Protein AF-R0LCA6-F1 (afdb_monomer_lite)

pLDDT: mean 75.66, std 15.72, range [36.72, 95.0]

Radius of gyration: 22.96 Å; chains: 1; bounding box: 51×50×57 Å

InterPro domains:
  IPR000571 Zinc finger, CCCH-type [PF00642] (64-83)
  IPR000571 Zinc finger, CCCH-type [PS50103] (8-34)
  IPR000571 Zinc finger, CCCH-type [PS50103] (59-85)
  IPR000571 Zinc finger, CCCH-type [SM00356] (8-33)
  IPR000571 Zinc finger, CCCH-type [SM00356] (38-60)
  IPR000571 Zinc finger, CCCH-type [SM00356] (61-84)
  IPR036855 Zinc finger, CCCH-type superfamily [SSF90229] (59-82)
  IPR045348 CPSF complex subunit CPSF4-like [PTHR23102] (1-91)

Organism: Anas platyrhynchos (NCBI:txid8839)

Foldseek 3Di:
DDDPPDPVPFAADPCCVPPVDDPDPPDPGDNDPPVPPPFAADPCLLVVDDDPPDPGDRDDFAADPQVVVPDDPCPPVDPGDRDPPDPDDPDPPPDD

Structure (mmCIF, N/CA/C/O backbone):
data_AF-R0LCA6-F1
#
_entry.id   AF-R0LCA6-F1
#
loop_
_atom_site.group_PDB
_atom_site.id
_atom_site.type_symbol
_atom_site.label_atom_id
_atom_site.label_alt_id
_atom_site.label_comp_id
_atom_site.label_asym_id
_atom_site.label_entity_id
_atom_site.label_seq_id
_atom_site.pdbx_PDB_ins_code
_atom_site.Cartn_x
_atom_site.Cartn_y
_atom_site.Cartn_z
_atom_site.occupancy
_atom_site.B_iso_or_equiv
_atom_site.auth_seq_id
_atom_site.auth_comp_id
_atom_site.auth_asym_id
_atom_site.auth_atom_id
_atom_site.pdbx_PDB_model_num
ATOM 1 N N . LEU A 1 1 ? 35.172 13.534 -36.518 1.00 48.34 1 LEU A N 1
ATOM 2 C CA . LEU A 1 1 ? 33.745 13.487 -36.128 1.00 48.34 1 LEU A CA 1
ATOM 3 C C . LEU A 1 1 ? 33.664 13.150 -34.646 1.00 48.34 1 LEU A C 1
ATOM 5 O O . LEU A 1 1 ? 34.044 12.049 -34.272 1.00 48.34 1 LEU A O 1
ATOM 9 N N . LEU A 1 2 ? 33.262 14.103 -33.804 1.00 49.25 2 LEU A N 1
ATOM 10 C CA . LEU A 1 2 ? 33.108 13.884 -32.366 1.00 49.25 2 LEU A CA 1
ATOM 11 C C . LEU A 1 2 ? 31.787 13.134 -32.137 1.00 49.25 2 LEU A C 1
ATOM 13 O O . LEU A 1 2 ? 30.717 13.686 -32.386 1.00 49.25 2 LEU A O 1
ATOM 17 N N . HIS A 1 3 ? 31.859 11.866 -31.733 1.00 57.91 3 HIS A N 1
ATOM 18 C CA . HIS A 1 3 ? 30.670 11.091 -31.388 1.00 57.91 3 HIS A CA 1
ATOM 19 C C . HIS A 1 3 ? 30.178 11.582 -30.023 1.00 57.91 3 HIS A C 1
ATOM 21 O O . HIS A 1 3 ? 30.850 11.398 -29.009 1.00 57.91 3 HIS A O 1
ATOM 27 N N . SER A 1 4 ? 29.034 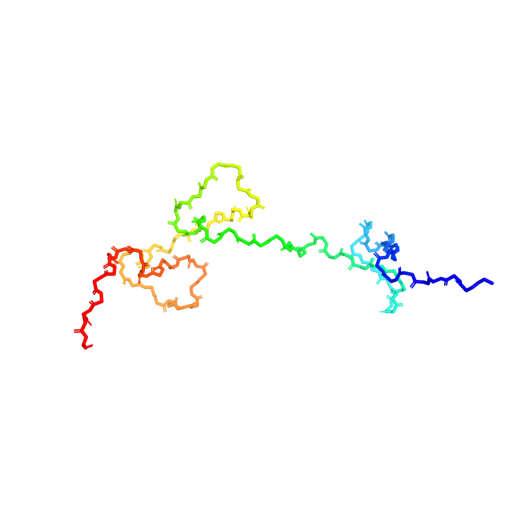12.258 -29.996 1.00 59.59 4 SER A N 1
ATOM 28 C CA . SER A 1 4 ? 28.408 12.693 -28.754 1.00 59.59 4 SER A CA 1
ATOM 29 C C . SER A 1 4 ? 27.962 11.464 -27.957 1.00 59.59 4 SER A C 1
ATOM 31 O O . SER A 1 4 ? 27.027 10.753 -28.325 1.00 59.59 4 SER A O 1
ATOM 33 N N . TYR A 1 5 ? 28.661 11.192 -26.854 1.00 54.12 5 TYR A N 1
ATOM 34 C CA . TYR A 1 5 ? 28.272 10.179 -25.879 1.00 54.12 5 TYR A CA 1
ATOM 35 C C . TYR A 1 5 ? 27.004 10.648 -25.157 1.00 54.12 5 TYR A C 1
ATOM 37 O O . TYR A 1 5 ? 27.037 11.486 -24.257 1.00 54.12 5 TYR A O 1
ATOM 45 N N . ASN A 1 6 ? 25.856 10.147 -25.607 1.00 55.44 6 ASN A N 1
ATOM 46 C CA . ASN A 1 6 ? 24.557 10.443 -25.023 1.00 55.44 6 ASN A CA 1
ATOM 47 C C . ASN A 1 6 ? 24.352 9.564 -23.773 1.00 55.44 6 ASN A C 1
ATOM 49 O O . ASN A 1 6 ? 23.983 8.393 -23.873 1.00 55.44 6 ASN A O 1
ATOM 53 N N . VAL A 1 7 ? 24.622 10.133 -22.594 1.00 56.94 7 VAL A N 1
ATOM 54 C CA . VAL A 1 7 ? 24.517 9.482 -21.270 1.00 56.94 7 VAL A CA 1
ATOM 55 C C . VAL A 1 7 ? 23.147 8.858 -20.981 1.00 56.94 7 VAL A C 1
ATOM 57 O O . VAL A 1 7 ? 23.053 7.948 -20.162 1.00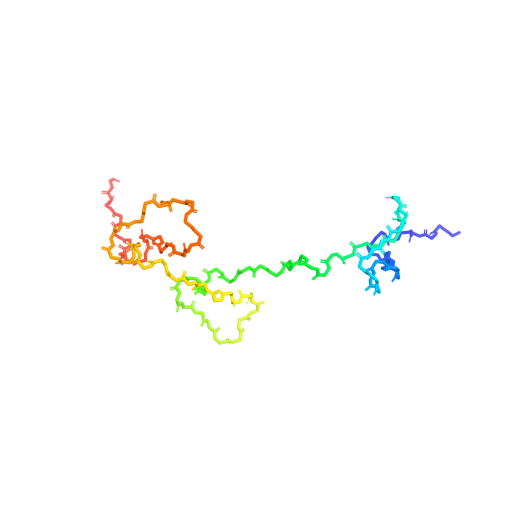 56.94 7 VAL A O 1
ATOM 60 N N . THR A 1 8 ? 22.094 9.287 -21.678 1.00 58.16 8 THR A N 1
ATOM 61 C CA . THR A 1 8 ? 20.719 8.799 -21.513 1.00 58.16 8 THR A CA 1
ATOM 62 C C . THR A 1 8 ? 20.440 7.478 -22.240 1.00 58.16 8 THR A C 1
ATOM 64 O O . THR A 1 8 ? 19.356 6.926 -22.085 1.00 58.16 8 THR A O 1
ATOM 67 N N . LYS A 1 9 ? 21.393 6.957 -23.030 1.00 63.53 9 LYS A N 1
ATOM 68 C CA . LYS A 1 9 ? 21.270 5.686 -23.779 1.00 63.53 9 LYS A CA 1
ATOM 69 C C . LYS A 1 9 ? 22.289 4.621 -23.360 1.00 63.53 9 LYS A C 1
ATOM 71 O O . LYS A 1 9 ? 22.552 3.686 -24.115 1.00 63.53 9 LYS A O 1
ATOM 76 N N . ARG A 1 10 ? 22.912 4.773 -22.190 1.00 71.50 10 ARG A N 1
ATOM 77 C CA . ARG A 1 10 ? 23.855 3.779 -21.662 1.00 71.50 10 ARG A CA 1
ATOM 78 C C . ARG A 1 10 ? 23.134 2.427 -21.493 1.00 71.50 10 ARG A C 1
ATOM 80 O O . ARG A 1 10 ? 22.074 2.410 -20.871 1.00 71.50 10 ARG A O 1
ATOM 87 N N . PRO A 1 11 ? 23.676 1.317 -22.026 1.00 81.62 11 PRO A N 1
ATOM 88 C CA . PRO A 1 11 ? 23.024 0.018 -21.921 1.00 81.62 11 PRO A CA 1
ATOM 89 C C . PRO A 1 11 ? 22.999 -0.501 -20.476 1.00 81.62 11 PRO A C 1
ATOM 91 O O . PRO A 1 11 ? 23.837 -0.137 -19.643 1.00 81.62 11 PRO A O 1
ATOM 94 N N . GLU A 1 12 ? 22.018 -1.356 -20.195 1.00 85.06 12 GLU A N 1
ATOM 95 C CA . GLU A 1 12 ? 21.861 -2.023 -18.902 1.00 85.06 12 GLU A CA 1
ATOM 96 C C . GLU A 1 12 ? 22.981 -3.039 -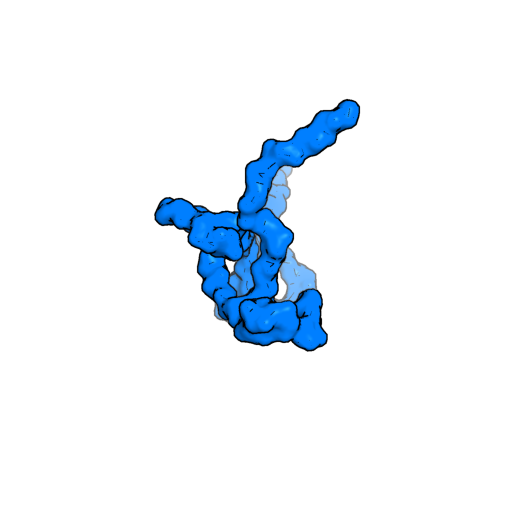18.651 1.00 85.06 12 GLU A C 1
ATOM 98 O O . GLU A 1 12 ? 23.498 -3.677 -19.572 1.00 85.06 12 GLU A O 1
ATOM 103 N N . CYS A 1 13 ? 23.367 -3.194 -17.385 1.00 89.06 13 CYS A N 1
ATOM 104 C CA . CYS A 1 13 ? 24.330 -4.207 -16.977 1.00 89.06 13 CYS A CA 1
ATOM 105 C C . CYS A 1 13 ? 23.706 -5.600 -17.094 1.00 89.06 13 CYS A C 1
ATOM 107 O O . CYS A 1 13 ? 22.778 -5.930 -16.358 1.00 89.06 13 CYS A O 1
ATOM 109 N N . TYR A 1 14 ? 24.262 -6.445 -17.966 1.00 86.62 14 TYR A N 1
ATOM 110 C CA . TYR A 1 14 ? 23.798 -7.822 -18.159 1.00 86.62 14 TYR A CA 1
ATOM 111 C C . TYR A 1 14 ? 23.792 -8.638 -16.859 1.00 86.62 14 TYR A C 1
ATOM 113 O O . TYR A 1 14 ? 22.835 -9.360 -16.588 1.00 86.62 14 TYR A O 1
ATOM 121 N N . PHE A 1 15 ? 24.850 -8.518 -16.048 1.00 89.19 15 PHE A N 1
ATOM 122 C CA . PHE A 1 15 ? 24.983 -9.293 -14.814 1.00 89.19 15 PHE A CA 1
ATOM 123 C C . PHE A 1 15 ? 23.967 -8.856 -13.756 1.00 89.19 15 PHE A C 1
ATOM 125 O O . PHE A 1 15 ? 23.247 -9.703 -13.236 1.00 89.19 15 PHE A O 1
ATOM 132 N N . HIS A 1 16 ? 23.823 -7.545 -13.530 1.00 85.06 16 HIS A N 1
ATOM 133 C CA . HIS A 1 16 ? 22.822 -7.014 -12.598 1.00 85.06 16 HIS A CA 1
ATOM 134 C C . HIS A 1 16 ? 21.398 -7.356 -13.042 1.00 85.06 16 HIS A C 1
ATOM 136 O O . HIS A 1 16 ? 20.596 -7.821 -12.242 1.00 85.06 16 HIS A O 1
ATOM 142 N N . ALA A 1 17 ? 21.088 -7.199 -14.332 1.00 84.69 17 ALA A N 1
ATOM 143 C CA . ALA A 1 17 ? 19.756 -7.488 -14.862 1.00 84.69 17 ALA A CA 1
ATOM 144 C C . ALA A 1 17 ? 19.393 -8.982 -14.789 1.00 84.69 17 ALA A C 1
ATOM 146 O O . ALA A 1 17 ? 18.241 -9.324 -14.530 1.00 84.69 17 ALA A O 1
ATOM 147 N N . LYS A 1 18 ? 20.361 -9.880 -15.021 1.00 83.88 18 LYS A N 1
ATOM 148 C CA . LYS A 1 18 ? 20.119 -11.330 -15.063 1.00 83.88 18 LYS A CA 1
ATOM 149 C C . LYS A 1 18 ? 20.218 -12.008 -13.697 1.00 83.88 18 LYS A C 1
ATOM 151 O O . LYS A 1 18 ? 19.477 -12.954 -13.447 1.00 83.88 18 LYS A O 1
ATOM 156 N N . PHE A 1 19 ? 21.140 -11.564 -12.849 1.00 86.31 19 PHE A N 1
ATOM 157 C CA . PHE A 1 19 ? 21.473 -12.229 -11.587 1.00 86.31 19 PHE A CA 1
ATOM 158 C C . PHE A 1 19 ? 21.130 -11.387 -10.351 1.00 86.31 19 PHE A C 1
ATOM 160 O O . PHE A 1 19 ? 21.218 -11.891 -9.238 1.00 86.31 19 PHE A O 1
ATOM 167 N N . GLY A 1 20 ? 20.719 -10.126 -10.527 1.00 82.75 20 GLY A N 1
ATOM 168 C CA . GLY A 1 20 ? 20.409 -9.207 -9.426 1.00 82.75 20 GLY A CA 1
ATOM 169 C C . GLY A 1 20 ? 21.641 -8.647 -8.711 1.00 82.75 20 GLY A C 1
ATOM 170 O O . GLY A 1 20 ? 21.493 -7.861 -7.780 1.00 82.75 20 GLY A O 1
ATOM 171 N N . GLU A 1 21 ? 22.846 -9.034 -9.137 1.00 85.88 21 GLU A N 1
ATOM 172 C CA . GLU A 1 21 ? 24.108 -8.585 -8.560 1.00 85.88 21 GLU A CA 1
ATOM 173 C C . GLU A 1 21 ? 25.177 -8.348 -9.633 1.00 85.88 21 GLU A C 1
ATOM 175 O O . GLU A 1 21 ? 25.182 -8.955 -10.709 1.00 85.88 21 GLU A O 1
ATOM 180 N N . CYS A 1 22 ? 26.112 -7.449 -9.332 1.00 88.44 22 CYS A N 1
ATOM 181 C CA . CYS A 1 22 ? 27.280 -7.179 -10.157 1.00 88.44 22 CYS A CA 1
ATOM 182 C C . CYS A 1 22 ? 28.518 -7.074 -9.264 1.00 88.44 22 CYS A C 1
ATOM 184 O O . CYS A 1 22 ? 28.541 -6.300 -8.311 1.00 88.44 22 CYS A O 1
ATOM 186 N N . SER A 1 23 ? 29.572 -7.822 -9.589 1.00 89.81 23 SER A N 1
ATOM 187 C CA . SER A 1 23 ? 30.816 -7.841 -8.806 1.00 89.81 23 SER A CA 1
ATOM 188 C C . SER A 1 23 ? 31.729 -6.628 -9.055 1.00 89.81 23 SER A C 1
ATOM 190 O O . SER A 1 23 ? 32.781 -6.511 -8.429 1.00 89.81 23 SER A O 1
ATOM 192 N N . ILE A 1 24 ? 31.361 -5.730 -9.979 1.00 87.75 24 ILE A N 1
ATOM 193 C CA . ILE A 1 24 ? 32.164 -4.566 -10.378 1.00 87.75 24 ILE A CA 1
ATOM 194 C C . ILE A 1 24 ? 31.690 -3.337 -9.598 1.00 87.75 24 ILE A C 1
ATOM 196 O O . ILE A 1 24 ? 30.566 -2.877 -9.788 1.00 87.75 24 ILE A O 1
ATOM 200 N N . LYS A 1 25 ? 32.570 -2.789 -8.749 1.00 79.19 25 LYS A N 1
ATOM 201 C CA . LYS A 1 25 ? 32.264 -1.654 -7.857 1.00 79.19 25 LYS A CA 1
ATOM 202 C C . LYS A 1 25 ? 31.895 -0.370 -8.611 1.00 79.19 25 LYS A C 1
ATOM 204 O O . LYS A 1 25 ? 30.941 0.290 -8.228 1.00 79.19 25 LYS A O 1
ATOM 209 N N . ASP A 1 26 ? 32.584 -0.087 -9.715 1.00 83.94 26 ASP A N 1
ATOM 210 C CA . ASP A 1 26 ? 32.328 1.067 -10.587 1.00 83.94 26 ASP A CA 1
ATOM 211 C C . ASP A 1 26 ? 31.860 0.599 -11.968 1.00 83.94 26 ASP A C 1
ATOM 213 O O . ASP A 1 26 ? 32.507 0.824 -12.994 1.00 83.94 26 ASP A O 1
ATOM 217 N N . CYS A 1 27 ? 30.752 -0.146 -11.994 1.00 85.19 27 CYS A N 1
ATOM 218 C CA . CYS A 1 27 ? 30.219 -0.682 -13.239 1.00 85.19 27 CYS A CA 1
ATOM 219 C C . CYS A 1 27 ? 29.855 0.464 -14.209 1.00 85.19 27 CYS A C 1
ATOM 221 O O . CYS A 1 27 ? 29.036 1.323 -13.872 1.00 85.19 27 CYS A O 1
ATOM 223 N N . PRO A 1 28 ? 30.408 0.492 -15.438 1.00 84.38 28 PRO A N 1
ATOM 224 C CA . PRO A 1 28 ? 30.122 1.551 -16.405 1.00 84.38 28 PRO A CA 1
ATOM 225 C C . PRO A 1 28 ? 28.729 1.421 -17.042 1.00 84.38 28 PRO A C 1
ATOM 227 O O . PRO A 1 28 ? 28.363 2.272 -17.851 1.00 84.38 28 PRO A O 1
ATOM 230 N N . PHE A 1 29 ? 27.961 0.381 -16.697 1.00 85.75 29 PHE A N 1
ATOM 231 C CA . PHE A 1 29 ? 26.624 0.072 -17.209 1.00 85.75 29 PHE A CA 1
ATOM 232 C C . PHE A 1 29 ? 25.534 0.380 -16.175 1.00 85.75 29 PHE A C 1
ATOM 234 O O . PHE A 1 29 ? 25.808 0.506 -14.985 1.00 85.75 29 PHE A O 1
ATOM 241 N N . LEU A 1 30 ? 24.284 0.528 -16.622 1.00 85.06 30 LEU A N 1
ATOM 242 C CA . LEU A 1 30 ? 23.180 0.909 -15.737 1.00 85.06 30 LEU A CA 1
ATOM 243 C C . LEU A 1 30 ? 22.738 -0.272 -14.852 1.00 85.06 30 LEU A C 1
ATOM 245 O O . LEU A 1 30 ? 22.420 -1.344 -15.366 1.00 85.06 30 LEU A O 1
ATOM 249 N N . HIS A 1 31 ? 22.684 -0.067 -13.535 1.00 86.88 31 HIS A N 1
ATOM 250 C CA . HIS A 1 31 ? 22.048 -0.978 -12.578 1.00 86.88 31 HIS A CA 1
ATOM 251 C C . HIS A 1 31 ? 20.632 -0.469 -12.294 1.00 86.88 31 HIS A C 1
ATOM 253 O O . HIS A 1 31 ? 20.449 0.491 -11.549 1.00 86.88 31 HIS A O 1
ATOM 259 N N . VAL A 1 32 ? 19.630 -1.056 -12.954 1.00 77.19 32 VAL A N 1
ATOM 260 C CA . VAL A 1 32 ? 18.218 -0.749 -12.696 1.00 77.19 32 VAL A CA 1
ATOM 261 C C . VAL A 1 32 ? 17.721 -1.695 -11.612 1.00 77.19 32 VAL A C 1
ATOM 263 O O . VAL A 1 32 ? 17.565 -2.890 -11.853 1.00 77.19 32 VAL A O 1
ATOM 266 N N . ASP A 1 33 ? 17.456 -1.165 -10.422 1.00 68.88 33 ASP A N 1
ATOM 267 C CA . ASP A 1 33 ? 16.858 -1.945 -9.342 1.00 68.88 33 ASP A CA 1
ATOM 268 C C . ASP A 1 33 ? 15.372 -2.163 -9.622 1.00 68.88 33 ASP A C 1
ATOM 270 O O . ASP A 1 33 ? 14.509 -1.362 -9.264 1.00 68.88 33 ASP A O 1
ATOM 274 N N . THR A 1 34 ? 15.067 -3.283 -10.269 1.00 63.53 34 THR A N 1
ATOM 275 C CA . THR A 1 34 ? 13.692 -3.726 -10.547 1.00 63.53 34 THR A CA 1
ATOM 276 C C . THR A 1 34 ? 12.909 -4.063 -9.272 1.00 63.53 34 THR A C 1
ATOM 278 O O . THR A 1 34 ? 11.681 -4.146 -9.302 1.00 63.53 34 THR A O 1
ATOM 281 N N . THR A 1 35 ? 13.602 -4.222 -8.140 1.00 59.09 35 THR A N 1
ATOM 282 C CA . THR A 1 35 ? 13.019 -4.408 -6.804 1.00 59.09 35 THR A CA 1
ATOM 283 C C . THR A 1 35 ? 12.463 -3.109 -6.219 1.00 59.09 35 THR A C 1
ATOM 285 O O . THR A 1 35 ? 11.515 -3.147 -5.427 1.00 59.09 35 THR A O 1
ATOM 288 N N . VAL A 1 36 ? 13.009 -1.954 -6.615 1.00 57.50 36 VAL A N 1
ATOM 289 C CA . VAL A 1 36 ? 12.514 -0.641 -6.204 1.00 57.50 36 VAL A CA 1
ATOM 290 C C . VAL A 1 36 ? 11.402 -0.244 -7.161 1.00 57.50 36 VAL A C 1
ATOM 292 O O . VAL A 1 36 ? 11.614 0.296 -8.246 1.00 57.50 36 VAL A O 1
ATOM 295 N N . ASP A 1 37 ? 10.174 -0.533 -6.749 1.00 62.53 37 ASP A N 1
ATOM 296 C CA . ASP A 1 37 ? 8.990 -0.098 -7.472 1.00 62.53 37 ASP A CA 1
ATOM 297 C C . ASP A 1 37 ? 8.885 1.436 -7.460 1.00 62.53 37 ASP A C 1
ATOM 299 O O . ASP A 1 37 ? 8.371 2.043 -6.520 1.00 62.53 37 ASP A O 1
ATOM 303 N N . ASN A 1 38 ? 9.363 2.063 -8.536 1.00 59.03 38 ASN A N 1
ATOM 304 C CA . ASN A 1 38 ? 9.294 3.508 -8.759 1.00 59.03 38 ASN A CA 1
ATOM 305 C C . ASN A 1 38 ? 7.884 3.998 -9.150 1.00 59.03 38 ASN A C 1
ATOM 307 O O . ASN A 1 38 ? 7.688 5.181 -9.457 1.00 59.03 38 ASN A O 1
ATOM 311 N N . SER A 1 39 ? 6.878 3.118 -9.145 1.00 70.06 39 SER A N 1
ATOM 312 C CA . SER A 1 39 ? 5.494 3.496 -9.416 1.00 70.06 39 SER A CA 1
ATOM 313 C C . SER A 1 39 ? 4.945 4.348 -8.276 1.00 70.06 39 SER A C 1
ATOM 315 O O . SER A 1 39 ? 4.750 3.887 -7.151 1.00 70.06 39 SER A O 1
ATOM 317 N N . ARG A 1 40 ? 4.622 5.610 -8.573 1.00 76.50 40 ARG A N 1
ATOM 318 C CA . ARG A 1 40 ? 3.979 6.503 -7.600 1.00 76.50 40 ARG A CA 1
ATOM 319 C C . ARG A 1 40 ? 2.638 5.910 -7.148 1.00 76.50 40 ARG A C 1
ATOM 321 O O . ARG A 1 40 ? 1.818 5.500 -7.977 1.00 76.50 40 ARG A O 1
ATOM 328 N N . ALA A 1 41 ? 2.408 5.891 -5.835 1.00 80.56 41 ALA A N 1
ATOM 329 C CA . ALA A 1 41 ? 1.133 5.479 -5.258 1.00 80.56 41 ALA A CA 1
ATOM 330 C C . ALA A 1 41 ? -0.002 6.408 -5.720 1.00 80.56 41 ALA A C 1
ATOM 332 O O . ALA A 1 41 ? 0.200 7.610 -5.913 1.00 80.56 41 ALA A O 1
ATOM 333 N N . CYS A 1 42 ? -1.204 5.859 -5.897 1.00 85.88 42 CYS A N 1
ATOM 334 C CA . CYS A 1 42 ? -2.361 6.651 -6.295 1.00 85.88 42 CYS A CA 1
ATOM 335 C C . CYS A 1 42 ? -2.830 7.564 -5.146 1.00 85.88 42 CYS A C 1
ATOM 337 O O . CYS A 1 42 ? -3.276 7.052 -4.119 1.00 85.88 42 CYS A O 1
ATOM 339 N N . PRO A 1 43 ? -2.851 8.900 -5.321 1.00 81.06 43 PRO A N 1
ATOM 340 C CA . PRO A 1 43 ? -3.256 9.831 -4.263 1.00 81.06 43 PRO A CA 1
ATOM 341 C C . PRO A 1 43 ? -4.763 9.800 -3.949 1.00 81.06 43 PRO A C 1
ATOM 343 O O . PRO A 1 43 ? -5.223 10.483 -3.033 1.00 81.06 43 PRO A O 1
ATOM 346 N N . TRP A 1 44 ? -5.559 9.067 -4.730 1.00 80.50 44 TRP A N 1
ATOM 347 C CA . TRP A 1 44 ? -7.012 8.961 -4.566 1.00 80.50 44 TRP A CA 1
ATOM 348 C C . TRP A 1 44 ? -7.434 7.601 -3.992 1.00 80.50 44 TRP A C 1
ATOM 350 O O . TRP A 1 44 ? -8.375 7.534 -3.208 1.00 80.50 44 TRP A O 1
ATOM 360 N N . TYR A 1 45 ? -6.686 6.534 -4.299 1.00 82.94 45 TYR A N 1
ATOM 361 C CA . TYR A 1 45 ? -6.996 5.172 -3.858 1.00 82.94 45 TYR A CA 1
ATOM 362 C C . TYR A 1 45 ? -7.044 5.041 -2.330 1.00 82.94 45 TYR A C 1
ATOM 364 O O . TYR A 1 45 ? -8.001 4.487 -1.798 1.00 82.94 45 TYR A O 1
ATOM 372 N N . ASP A 1 46 ? -6.085 5.645 -1.621 1.00 73.94 46 ASP A N 1
ATOM 373 C CA . ASP A 1 46 ? -6.042 5.628 -0.149 1.00 73.94 46 ASP A CA 1
ATOM 374 C C . ASP A 1 46 ? -7.195 6.428 0.497 1.00 73.94 46 ASP A C 1
ATOM 376 O O . ASP A 1 46 ? -7.487 6.249 1.676 1.00 73.94 46 ASP A O 1
ATOM 380 N N . ARG A 1 47 ? -7.887 7.288 -0.270 1.00 75.31 47 ARG A N 1
ATOM 381 C CA . ARG A 1 47 ? -9.087 8.027 0.168 1.00 75.31 47 ARG A CA 1
ATOM 382 C C . ARG A 1 47 ? -10.393 7.275 -0.109 1.00 75.31 47 ARG A C 1
ATOM 384 O O . ARG A 1 47 ? -11.464 7.821 0.129 1.00 75.31 47 ARG A O 1
ATOM 391 N N . GLY A 1 48 ? -10.314 6.055 -0.639 1.00 75.44 48 GLY A N 1
ATOM 392 C CA . GLY A 1 48 ? -11.472 5.215 -0.951 1.00 75.44 48 GLY A CA 1
ATOM 393 C C . GLY A 1 48 ? -12.108 5.475 -2.318 1.00 75.44 48 GLY A C 1
ATOM 394 O O . GLY A 1 48 ? -12.992 4.727 -2.721 1.00 75.44 48 GLY A O 1
ATOM 395 N N . PHE A 1 49 ? -11.641 6.475 -3.071 1.00 75.19 49 PHE A N 1
ATOM 396 C CA . PHE A 1 49 ? -12.203 6.824 -4.376 1.00 75.19 49 PHE A CA 1
ATOM 397 C C . PHE A 1 49 ? -11.110 6.817 -5.438 1.00 75.19 49 PHE A C 1
ATOM 399 O O . PHE A 1 49 ? -10.231 7.667 -5.430 1.00 75.19 49 PHE A O 1
ATOM 406 N N . CYS A 1 50 ? -11.159 5.899 -6.401 1.00 86.50 50 CYS A N 1
ATOM 407 C CA . CYS A 1 50 ? -10.331 5.995 -7.598 1.00 86.50 50 CYS A CA 1
ATOM 408 C C . CYS A 1 50 ? -11.114 5.544 -8.829 1.00 86.50 50 CYS A C 1
ATOM 410 O O . CYS A 1 50 ? -11.900 4.605 -8.754 1.00 86.50 50 CYS A O 1
ATOM 412 N N . ARG A 1 51 ? -10.904 6.223 -9.962 1.00 83.06 51 ARG A N 1
ATOM 413 C CA . ARG A 1 51 ? -11.536 5.858 -11.234 1.00 83.06 51 ARG A CA 1
ATOM 414 C C . ARG A 1 51 ? -10.973 4.535 -11.755 1.00 83.06 51 ARG A C 1
ATOM 416 O O . ARG A 1 51 ? -9.804 4.214 -11.532 1.00 83.06 51 ARG A O 1
ATOM 423 N N . ASN A 1 52 ? -11.804 3.806 -12.495 1.00 77.81 52 ASN A N 1
ATOM 424 C CA . ASN A 1 52 ? -11.375 2.627 -13.241 1.00 77.81 52 ASN A CA 1
ATOM 425 C C . ASN A 1 52 ? -10.286 3.026 -14.256 1.00 77.81 52 ASN A C 1
ATOM 427 O O . ASN A 1 52 ? -10.296 4.150 -14.757 1.00 77.81 52 ASN A O 1
ATOM 431 N N . ALA A 1 53 ? -9.340 2.119 -14.526 1.00 81.62 53 ALA A N 1
ATOM 432 C CA . ALA A 1 53 ? -8.146 2.373 -15.346 1.00 81.62 53 ALA A CA 1
ATOM 433 C C . ALA A 1 53 ? -7.188 3.449 -14.781 1.00 81.62 53 ALA A C 1
ATOM 435 O O . ALA A 1 53 ? -6.729 4.352 -15.482 1.00 81.62 53 ALA A O 1
ATOM 436 N N . CYS A 1 54 ? -6.859 3.359 -13.490 1.00 85.25 54 CYS A N 1
ATOM 437 C CA . CYS A 1 54 ? -5.849 4.227 -12.890 1.00 85.25 54 CYS A CA 1
ATOM 438 C C . CYS A 1 54 ? -4.428 3.851 -13.343 1.00 85.25 54 CYS A C 1
ATOM 440 O O . CYS A 1 54 ? -4.024 2.696 -13.246 1.00 85.25 54 CYS A O 1
ATOM 442 N N . LYS A 1 55 ? -3.649 4.853 -13.768 1.00 83.88 55 LYS A N 1
ATOM 443 C CA . LYS A 1 55 ? -2.228 4.711 -14.143 1.00 83.88 55 LYS A CA 1
ATOM 444 C C . LYS A 1 55 ? -1.264 4.605 -12.954 1.00 83.88 55 LYS A C 1
ATOM 446 O O . LYS A 1 55 ? -0.081 4.356 -13.145 1.00 83.88 55 LYS A O 1
ATOM 451 N N . TYR A 1 56 ? -1.746 4.884 -11.744 1.00 85.19 56 TYR A N 1
ATOM 452 C CA . TYR A 1 56 ? -0.956 4.847 -10.513 1.00 85.19 56 TYR A CA 1
ATOM 453 C C . TYR A 1 56 ? -1.177 3.531 -9.774 1.00 85.19 56 TYR A C 1
ATOM 455 O O . TYR A 1 56 ? -2.238 2.916 -9.883 1.00 85.19 56 TYR A O 1
ATOM 463 N N . LYS A 1 57 ? -0.206 3.124 -8.953 1.00 83.75 57 LYS A N 1
ATOM 464 C CA . LYS A 1 57 ? -0.313 1.860 -8.226 1.00 83.75 57 LYS A CA 1
ATOM 465 C C . LYS A 1 57 ? -1.342 1.947 -7.099 1.00 83.75 57 LYS A C 1
ATOM 467 O O . LYS A 1 57 ? -1.303 2.848 -6.258 1.00 83.75 57 LYS A O 1
ATOM 472 N N . HIS A 1 58 ? -2.247 0.973 -7.073 1.00 86.94 58 HIS A N 1
ATOM 473 C CA . HIS A 1 58 ? -3.235 0.768 -6.017 1.00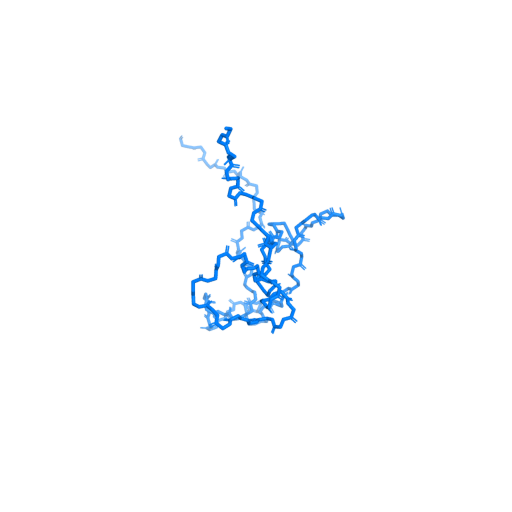 86.94 58 HIS A CA 1
ATOM 474 C C . HIS A 1 58 ? -2.711 -0.275 -5.033 1.00 86.94 58 HIS A C 1
ATOM 476 O O . HIS A 1 58 ? -2.832 -1.478 -5.257 1.00 86.94 58 HIS A O 1
ATOM 482 N N . ARG A 1 59 ? -2.085 0.173 -3.942 1.00 78.12 59 ARG A N 1
ATOM 483 C CA . ARG A 1 59 ? -1.623 -0.737 -2.889 1.00 78.12 59 ARG A CA 1
ATOM 484 C C . ARG A 1 59 ? -2.760 -0.933 -1.895 1.00 78.12 59 ARG A C 1
ATOM 486 O O . ARG A 1 59 ? -3.102 0.001 -1.181 1.00 78.12 59 ARG A O 1
ATOM 493 N N . ARG A 1 60 ? -3.354 -2.129 -1.832 1.00 78.12 60 ARG A N 1
ATOM 494 C CA . ARG A 1 60 ? -4.277 -2.460 -0.734 1.00 78.12 60 ARG A CA 1
ATOM 495 C C . ARG A 1 60 ? -3.519 -2.356 0.585 1.00 78.12 60 ARG A C 1
ATOM 497 O O . ARG A 1 60 ? -2.451 -2.946 0.730 1.00 78.12 60 ARG A O 1
ATOM 504 N N . ARG A 1 61 ? -4.073 -1.601 1.526 1.00 79.25 61 ARG A N 1
ATOM 505 C CA . ARG A 1 61 ? -3.540 -1.463 2.877 1.00 79.25 61 ARG A CA 1
ATOM 506 C C . ARG A 1 61 ? -4.608 -1.886 3.879 1.00 79.25 61 ARG A C 1
ATOM 508 O O . ARG A 1 61 ? -5.793 -1.677 3.637 1.00 79.25 61 ARG A O 1
ATOM 515 N N . VAL A 1 62 ? -4.182 -2.497 4.978 1.00 86.19 62 VAL A N 1
ATOM 516 C CA . VAL A 1 62 ? -5.075 -2.966 6.043 1.00 86.19 62 VAL A CA 1
ATOM 517 C C . VAL A 1 62 ? -5.298 -1.830 7.040 1.00 86.19 62 VAL A C 1
ATOM 519 O O . VAL A 1 62 ? -4.337 -1.203 7.492 1.00 86.19 62 VAL A O 1
ATOM 522 N N . MET A 1 63 ? -6.564 -1.556 7.355 1.00 87.31 63 MET A N 1
ATOM 523 C CA . MET A 1 63 ? -6.960 -0.574 8.365 1.00 87.31 63 MET A CA 1
ATOM 524 C C . MET A 1 63 ? -6.594 -1.054 9.771 1.00 87.31 63 MET A C 1
ATOM 526 O O . MET A 1 63 ? -6.742 -2.234 10.084 1.00 87.31 63 MET A O 1
ATOM 530 N N . CYS A 1 64 ? -6.139 -0.143 10.629 1.00 91.69 64 CYS A N 1
ATOM 531 C CA . CYS A 1 64 ? -5.868 -0.465 12.026 1.00 91.69 64 CYS A CA 1
ATOM 532 C C . CYS A 1 64 ? -7.180 -0.626 12.804 1.00 91.69 64 CYS A C 1
ATOM 534 O O . CYS A 1 64 ? -7.922 0.342 12.965 1.00 91.69 64 CYS A O 1
ATOM 536 N N . ALA A 1 65 ? -7.449 -1.826 13.324 1.00 93.38 65 ALA A N 1
ATOM 537 C CA 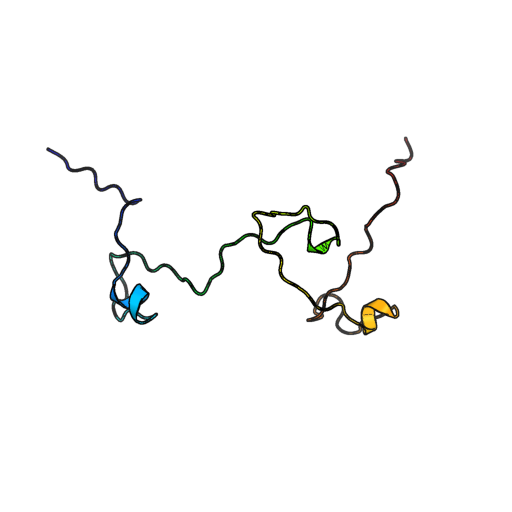. ALA A 1 65 ? -8.648 -2.091 14.122 1.00 93.38 65 ALA A CA 1
ATOM 538 C C . ALA A 1 65 ? -8.710 -1.214 15.386 1.00 93.38 65 ALA A C 1
ATOM 540 O O . ALA A 1 65 ? -9.747 -0.620 15.661 1.00 93.38 65 ALA A O 1
ATOM 541 N N . ASN A 1 66 ? -7.585 -1.054 16.093 1.00 92.75 66 ASN A N 1
ATOM 542 C CA . ASN A 1 66 ? -7.492 -0.221 17.299 1.00 92.75 66 ASN A CA 1
ATOM 543 C C . ASN A 1 66 ? -7.805 1.256 16.998 1.00 92.75 66 ASN A C 1
ATOM 545 O O . ASN A 1 66 ? -8.552 1.911 17.719 1.00 92.75 66 ASN A O 1
ATOM 549 N N . TYR A 1 67 ? -7.296 1.774 15.877 1.00 90.56 67 TYR A N 1
ATOM 550 C CA . TYR A 1 67 ? -7.616 3.129 15.428 1.00 90.56 67 TYR A CA 1
ATOM 551 C C . TYR A 1 67 ? -9.096 3.288 15.065 1.00 90.56 67 TYR A C 1
ATOM 553 O O . TYR A 1 67 ? -9.699 4.301 15.403 1.00 90.56 67 TYR A O 1
ATOM 561 N N . LEU A 1 68 ? -9.694 2.281 14.415 1.00 88.00 68 LEU A N 1
ATOM 562 C CA . LEU A 1 68 ? -11.117 2.291 14.065 1.00 88.00 68 LEU A CA 1
ATOM 563 C C . LEU A 1 68 ? -12.032 2.311 15.295 1.00 88.00 68 LEU A C 1
ATOM 565 O O . LEU A 1 68 ? -13.082 2.942 15.241 1.00 88.00 68 LEU A O 1
ATOM 569 N N . VAL A 1 69 ? -11.637 1.663 16.396 1.00 91.62 69 VAL A N 1
ATOM 570 C CA . VAL A 1 69 ? -12.390 1.707 17.665 1.00 91.62 69 VAL A CA 1
ATOM 571 C C . VAL A 1 69 ? -12.077 2.946 18.517 1.00 91.62 69 VAL A C 1
ATOM 573 O O . VAL A 1 69 ? -12.679 3.124 19.570 1.00 91.62 69 VAL A O 1
ATOM 576 N N . GLY A 1 70 ? -11.174 3.821 18.057 1.00 88.88 70 GLY A N 1
ATOM 577 C CA . GLY A 1 70 ? -10.967 5.168 18.598 1.00 88.88 70 GLY A CA 1
ATOM 578 C C . GLY A 1 70 ? -9.553 5.475 19.092 1.00 88.88 70 GLY A C 1
ATOM 579 O O . GLY A 1 70 ? -9.191 6.647 19.174 1.00 88.88 70 GLY A O 1
ATOM 580 N N . PHE A 1 71 ? -8.722 4.470 19.386 1.00 92.00 71 PHE A N 1
ATOM 581 C CA . PHE A 1 71 ? -7.371 4.708 19.901 1.00 92.00 71 PHE A CA 1
ATOM 582 C C . PHE A 1 71 ? -6.387 3.608 19.509 1.00 92.00 71 PHE A C 1
ATOM 584 O O . PHE A 1 71 ? -6.590 2.432 19.800 1.00 92.00 71 PHE A O 1
ATOM 591 N N . CYS A 1 72 ? -5.264 4.006 18.908 1.00 94.94 72 CYS A N 1
ATOM 592 C CA . CYS A 1 72 ? -4.145 3.115 18.626 1.00 94.94 72 CYS A CA 1
ATOM 593 C C . CYS A 1 72 ? -2.916 3.517 19.463 1.00 94.94 72 CYS A C 1
ATOM 595 O O . CYS A 1 72 ? -2.418 4.630 19.273 1.00 94.94 72 CYS A O 1
ATOM 597 N N . PRO A 1 73 ? -2.376 2.630 20.324 1.00 95.00 73 PRO A N 1
ATOM 598 C CA . PRO A 1 73 ? -1.222 2.938 21.175 1.00 95.00 73 PRO A CA 1
ATOM 599 C C . PRO A 1 73 ? 0.078 3.146 20.384 1.00 95.00 73 PRO A C 1
ATOM 601 O O . PRO A 1 73 ? 0.976 3.837 20.850 1.00 95.00 73 PRO A O 1
ATOM 604 N N . GLU A 1 74 ? 0.178 2.589 19.172 1.00 94.81 74 GLU A N 1
ATOM 605 C CA . GLU A 1 74 ? 1.334 2.778 18.282 1.00 94.81 74 GLU A CA 1
ATOM 606 C C . GLU A 1 74 ? 1.346 4.176 17.625 1.00 94.81 74 GLU A C 1
ATOM 608 O O . GLU A 1 74 ? 2.366 4.602 17.077 1.00 94.81 74 GLU A O 1
ATOM 613 N N . GLY A 1 75 ? 0.221 4.903 17.669 1.00 88.19 75 GLY A N 1
ATOM 614 C CA . GLY A 1 75 ? 0.103 6.267 17.158 1.00 88.19 75 GLY A CA 1
ATOM 615 C C . GLY A 1 75 ? 0.606 6.416 15.709 1.00 88.19 75 GLY A C 1
ATOM 616 O O . GLY A 1 75 ? 0.187 5.652 14.837 1.00 88.19 75 GLY A O 1
ATOM 617 N N . PRO A 1 76 ? 1.483 7.391 15.404 1.00 87.56 76 PRO A N 1
ATOM 618 C CA . PRO A 1 76 ? 2.004 7.609 14.051 1.00 87.56 76 PRO A CA 1
ATOM 619 C C . PRO A 1 76 ? 2.955 6.504 13.564 1.00 87.56 76 PRO A C 1
ATOM 621 O O . PRO A 1 76 ? 3.196 6.409 12.364 1.00 87.56 76 PRO A O 1
ATOM 624 N N . ASN A 1 77 ? 3.468 5.666 14.468 1.00 89.25 77 ASN A N 1
ATOM 625 C CA . ASN A 1 77 ? 4.369 4.562 14.136 1.00 89.25 77 ASN A CA 1
ATOM 626 C C . ASN A 1 77 ? 3.615 3.260 13.831 1.00 89.25 77 ASN A C 1
ATOM 628 O O . ASN A 1 77 ? 4.245 2.220 13.646 1.00 89.25 77 ASN A O 1
ATOM 632 N N . CYS A 1 78 ? 2.278 3.293 13.791 1.00 90.56 78 CYS A N 1
ATOM 633 C CA . CYS A 1 78 ? 1.500 2.092 13.546 1.00 90.56 78 CYS A CA 1
ATOM 634 C C . CYS A 1 78 ? 1.778 1.509 12.160 1.00 90.56 78 CYS A C 1
ATOM 636 O O . CYS A 1 78 ? 1.731 2.205 11.144 1.00 90.56 78 CYS A O 1
ATOM 638 N N . LYS A 1 79 ? 2.013 0.195 12.111 1.00 89.44 79 LYS A N 1
ATOM 639 C CA . LYS A 1 79 ? 2.227 -0.533 10.847 1.00 89.44 79 LYS A CA 1
ATOM 640 C C . LYS A 1 79 ? 0.968 -0.629 9.976 1.00 89.44 79 LYS A C 1
ATOM 642 O O . LYS A 1 79 ? 1.057 -0.960 8.793 1.00 89.44 79 LYS A O 1
ATOM 647 N N . PHE A 1 80 ? -0.202 -0.379 10.562 1.00 89.25 80 PHE A N 1
ATOM 648 C CA . PHE A 1 80 ? -1.503 -0.413 9.899 1.00 89.25 80 PHE A CA 1
ATOM 649 C C . PHE A 1 80 ? -2.004 0.999 9.586 1.00 89.25 80 PHE A C 1
ATOM 651 O O . PHE A 1 80 ? -1.573 1.984 10.179 1.00 89.25 80 PHE A O 1
ATOM 658 N N . MET A 1 81 ? -2.940 1.114 8.643 1.00 86.31 81 MET A N 1
ATOM 659 C CA . MET A 1 81 ? -3.416 2.423 8.203 1.00 86.31 81 MET A CA 1
ATOM 660 C C . MET A 1 81 ? -4.286 3.112 9.248 1.00 86.31 81 MET A C 1
ATOM 662 O O . MET A 1 81 ? -5.285 2.556 9.710 1.00 86.31 81 MET A O 1
ATOM 666 N N . HIS A 1 82 ? -3.939 4.365 9.533 1.00 87.81 82 HIS A N 1
ATOM 667 C CA . HIS A 1 82 ? -4.779 5.335 10.223 1.00 87.81 82 HIS A CA 1
ATOM 668 C C . HIS A 1 82 ? -5.323 6.315 9.178 1.00 87.81 82 HIS A C 1
ATOM 670 O O . HIS A 1 82 ? -4.552 6.983 8.486 1.00 87.81 82 HIS A O 1
ATOM 676 N N . LEU A 1 83 ? -6.647 6.381 9.017 1.00 75.69 83 LEU A N 1
ATOM 677 C CA . LEU A 1 83 ? -7.269 7.389 8.155 1.00 75.69 83 LEU A CA 1
ATOM 678 C C . LEU A 1 83 ? -7.043 8.756 8.792 1.00 75.69 83 LEU A C 1
ATOM 680 O O . LEU A 1 83 ? -7.460 8.984 9.921 1.00 75.69 83 LEU A O 1
ATOM 684 N N . LYS A 1 84 ? -6.410 9.687 8.079 1.00 70.00 84 LYS A N 1
ATOM 685 C CA . LYS A 1 84 ? -6.325 11.065 8.565 1.00 70.00 84 LYS A CA 1
ATOM 686 C C . LYS A 1 84 ? -7.745 11.632 8.624 1.00 70.00 84 LYS A C 1
ATOM 688 O O . LYS A 1 84 ? -8.422 11.673 7.597 1.00 70.00 84 LYS A O 1
ATOM 693 N N . ALA A 1 85 ? -8.186 12.052 9.810 1.00 61.53 85 ALA A N 1
ATOM 694 C CA . ALA A 1 85 ? -9.452 12.750 10.009 1.00 61.53 85 ALA A CA 1
ATOM 695 C C . ALA A 1 85 ? -9.436 14.060 9.202 1.00 61.53 85 ALA A C 1
ATOM 697 O O . ALA A 1 85 ? -8.907 15.076 9.639 1.00 61.53 85 ALA A O 1
ATOM 698 N N . GLY A 1 86 ? -9.903 13.996 7.958 1.00 56.66 86 GLY A N 1
ATOM 699 C CA . GLY A 1 86 ? -9.809 15.103 7.010 1.00 56.66 86 GLY A CA 1
ATOM 700 C C . GLY A 1 86 ? -10.582 14.875 5.716 1.00 56.66 86 GLY A C 1
ATOM 701 O O . GLY A 1 86 ? -10.268 15.498 4.705 1.00 56.66 86 GLY A O 1
ATOM 702 N N . LEU A 1 87 ? -11.577 13.982 5.714 1.00 54.91 87 LEU A N 1
ATOM 703 C CA . LEU A 1 87 ? -12.486 13.826 4.582 1.00 54.91 87 LEU A CA 1
ATOM 704 C C . LEU A 1 87 ? -13.869 14.402 4.921 1.00 54.91 87 LEU A C 1
ATOM 706 O O . LEU A 1 87 ? -14.725 13.727 5.477 1.00 54.91 87 LEU A O 1
ATOM 710 N N . SER A 1 88 ? -14.027 15.657 4.479 1.00 51.16 88 SER A N 1
ATOM 711 C CA . SER A 1 88 ? -15.255 16.385 4.130 1.00 51.16 88 SER A CA 1
ATOM 712 C C . SER A 1 88 ? -16.099 17.019 5.247 1.00 51.16 88 SER A C 1
ATOM 714 O O . SER A 1 88 ? -17.179 16.538 5.575 1.00 51.16 88 SER A O 1
ATOM 716 N N . THR A 1 89 ? -15.735 18.240 5.644 1.00 36.72 89 THR A N 1
ATOM 717 C CA . THR A 1 89 ? -16.733 19.319 5.717 1.00 36.72 89 THR A CA 1
ATOM 718 C C . THR A 1 89 ? -16.419 20.312 4.604 1.00 36.72 89 THR A C 1
ATOM 720 O O . THR A 1 89 ? -15.258 20.586 4.303 1.00 36.72 89 THR A O 1
ATOM 723 N N . ARG A 1 90 ? -17.458 20.782 3.912 1.00 38.22 90 ARG A N 1
ATOM 724 C CA . ARG A 1 90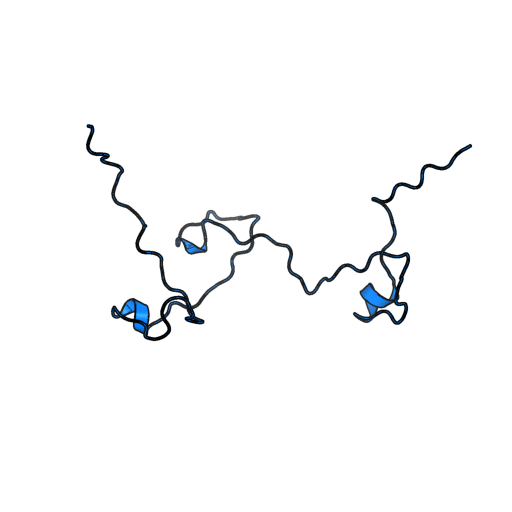 ? -17.360 21.882 2.950 1.00 38.22 90 ARG A CA 1
ATOM 725 C C . ARG A 1 90 ? -16.593 23.030 3.609 1.00 38.22 90 ARG A C 1
ATOM 727 O O . ARG A 1 90 ? -16.882 23.355 4.757 1.00 38.22 90 ARG A O 1
ATOM 734 N N . SER A 1 91 ? -15.654 23.623 2.882 1.00 43.56 91 SER A N 1
ATOM 735 C CA . SER A 1 91 ? -15.068 24.919 3.208 1.00 43.56 91 SER A CA 1
ATOM 736 C C . SER A 1 91 ? -16.192 25.938 3.411 1.00 43.56 91 SER A C 1
ATOM 738 O O . SER A 1 91 ? -16.747 26.469 2.450 1.00 43.56 91 SER A O 1
ATOM 740 N N . VAL A 1 92 ? -16.575 26.158 4.662 1.00 47.03 92 VAL A N 1
ATOM 741 C CA . VAL A 1 92 ? -17.093 27.447 5.103 1.00 47.03 92 VAL A CA 1
ATOM 742 C C . VAL A 1 92 ? -15.948 28.035 5.899 1.00 47.03 92 VAL A C 1
ATOM 744 O O . VAL A 1 92 ? -15.815 27.797 7.097 1.00 47.03 92 VAL A O 1
ATOM 747 N N . ASP A 1 93 ? -15.058 28.715 5.187 1.00 41.09 93 ASP A N 1
ATOM 748 C CA . ASP A 1 93 ? -14.125 29.632 5.817 1.00 41.09 93 ASP A CA 1
ATOM 749 C C . ASP A 1 93 ? -14.964 30.719 6.516 1.00 41.09 93 ASP A C 1
ATOM 751 O O . ASP A 1 93 ? -15.829 31.320 5.867 1.00 41.09 93 ASP A O 1
ATOM 755 N N . PRO A 1 94 ? -14.785 30.987 7.822 1.00 41.84 94 PRO A N 1
ATOM 756 C CA . PRO A 1 94 ? -15.334 32.195 8.408 1.00 41.84 94 PRO A CA 1
ATOM 757 C C . PRO A 1 94 ? -14.539 33.378 7.850 1.00 41.84 94 PRO A C 1
ATOM 759 O O . PRO A 1 94 ? -13.343 33.518 8.108 1.00 41.84 94 PRO A O 1
ATOM 762 N N . ALA A 1 95 ? -15.210 34.212 7.056 1.00 42.75 95 ALA A N 1
ATOM 763 C CA . ALA A 1 95 ? -14.677 35.497 6.635 1.00 42.75 95 ALA A CA 1
ATOM 764 C C . ALA A 1 95 ? -14.340 36.337 7.878 1.00 42.75 95 ALA A C 1
ATOM 766 O O . ALA A 1 95 ? -15.182 36.512 8.763 1.00 42.75 95 ALA A O 1
ATOM 767 N N . LYS A 1 96 ? -13.108 36.840 7.926 1.00 41.22 96 LYS A N 1
ATOM 768 C CA . LYS A 1 96 ? -12.703 37.965 8.766 1.00 41.22 96 LYS A CA 1
ATOM 769 C C . LYS A 1 96 ? -12.355 39.136 7.865 1.00 41.22 96 LYS A C 1
ATOM 771 O O . LYS A 1 96 ? -11.782 38.872 6.785 1.00 41.22 96 LYS A O 1
#

Secondary structure (DSSP, 8-state):
------GGGPPBPHHHHHHS--S-TT-SSB---TTS---PBPTTGGGT---SS-SSB----PBPHHHHTT--TTGGG-SSBPPPS-S---------

Sequence (96 aa):
LLHSYNVTKRPECYFHAKFGECSIKDCPFLHVDTTVDNSRACPWYDRGFCRNACKYKHRRRVMCANYLVGFCPEGPNCKFMHLKAGLSTRSVDPAK